Protein AF-A0A960PJG0-F1 (afdb_monomer_lite)

pLDDT: mean 83.52, std 11.62, range [40.5, 97.5]

Structure (mmCIF, N/CA/C/O backbone):
data_AF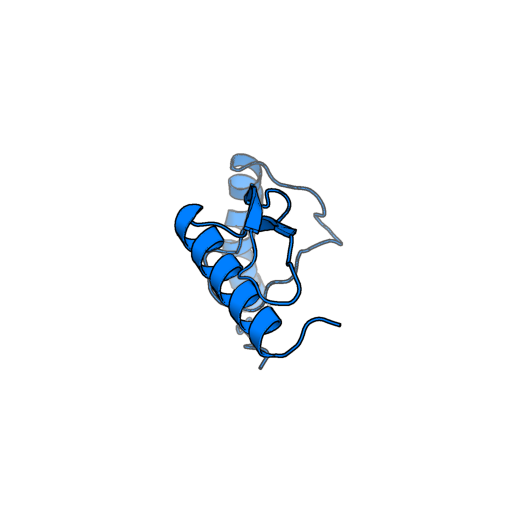-A0A960PJG0-F1
#
_entry.id   AF-A0A960PJG0-F1
#
loop_
_atom_site.group_PDB
_atom_site.id
_atom_site.type_symbol
_atom_site.label_atom_id
_atom_site.label_alt_id
_atom_site.label_comp_id
_atom_site.label_asym_id
_atom_site.label_entity_id
_atom_site.label_seq_id
_atom_site.pdbx_PDB_ins_code
_atom_site.Cartn_x
_atom_site.Cartn_y
_atom_site.Cartn_z
_atom_site.occupancy
_atom_site.B_iso_or_equiv
_atom_site.auth_seq_id
_atom_site.auth_comp_id
_atom_site.auth_asym_id
_atom_site.auth_atom_id
_atom_site.pdbx_PDB_model_num
ATOM 1 N N . MET A 1 1 ? 9.561 3.434 -28.097 1.00 65.19 1 MET A N 1
ATOM 2 C CA . MET A 1 1 ? 8.320 2.900 -27.489 1.00 65.19 1 MET A CA 1
ATOM 3 C C . MET A 1 1 ? 8.618 1.494 -26.990 1.00 65.19 1 MET A C 1
ATOM 5 O O . MET A 1 1 ? 9.201 0.730 -27.748 1.00 65.19 1 MET A O 1
ATOM 9 N N . ILE A 1 2 ? 8.304 1.165 -25.734 1.00 78.12 2 ILE A N 1
ATOM 10 C CA . ILE A 1 2 ? 8.573 -0.174 -25.183 1.00 78.12 2 ILE A CA 1
ATOM 11 C C . ILE A 1 2 ? 7.563 -1.158 -25.791 1.00 78.12 2 ILE A C 1
ATOM 13 O O . ILE A 1 2 ? 6.358 -0.986 -25.633 1.00 78.12 2 ILE A O 1
ATOM 17 N N . GLY A 1 3 ? 8.043 -2.177 -26.507 1.00 83.88 3 GLY A N 1
ATOM 18 C CA . GLY A 1 3 ? 7.189 -3.223 -27.076 1.00 83.88 3 GLY A CA 1
ATOM 19 C C . GLY A 1 3 ? 6.691 -4.229 -26.029 1.00 83.88 3 GLY A C 1
ATOM 20 O O . GLY A 1 3 ? 7.170 -4.274 -24.896 1.00 83.88 3 GLY A O 1
ATOM 21 N N . ALA A 1 4 ? 5.774 -5.118 -26.423 1.00 87.56 4 ALA A N 1
ATOM 22 C CA . ALA A 1 4 ? 5.152 -6.092 -25.516 1.00 87.56 4 ALA A CA 1
ATOM 23 C C . ALA A 1 4 ? 6.158 -6.995 -24.768 1.00 87.56 4 ALA A C 1
ATOM 25 O O . ALA A 1 4 ? 5.915 -7.400 -23.631 1.00 87.56 4 ALA A O 1
ATOM 26 N N . ARG A 1 5 ? 7.307 -7.310 -25.386 1.00 85.69 5 ARG A N 1
ATOM 27 C CA . ARG A 1 5 ? 8.394 -8.065 -24.738 1.00 85.69 5 ARG A CA 1
ATOM 28 C C . ARG A 1 5 ? 9.005 -7.291 -23.567 1.00 85.69 5 ARG A C 1
ATOM 30 O O . ARG A 1 5 ? 9.169 -7.876 -22.499 1.00 85.69 5 ARG A O 1
ATOM 37 N N . GLY A 1 6 ? 9.295 -6.004 -23.763 1.00 87.25 6 GLY A N 1
ATOM 38 C CA . GLY A 1 6 ? 9.846 -5.129 -22.727 1.00 87.25 6 GLY A CA 1
ATOM 39 C C . GLY A 1 6 ? 8.862 -4.928 -21.577 1.00 87.25 6 GLY A C 1
ATOM 40 O O . GLY A 1 6 ? 9.232 -5.114 -20.423 1.00 87.25 6 GLY A O 1
ATOM 41 N N . ALA A 1 7 ? 7.579 -4.703 -21.882 1.00 88.94 7 ALA A N 1
ATOM 42 C CA . ALA A 1 7 ? 6.531 -4.592 -20.863 1.00 88.94 7 ALA A CA 1
ATOM 43 C C . ALA A 1 7 ? 6.420 -5.859 -19.990 1.00 88.94 7 ALA A C 1
ATOM 45 O O . ALA A 1 7 ? 6.328 -5.777 -18.767 1.00 88.94 7 ALA A O 1
ATOM 46 N N . ARG A 1 8 ? 6.503 -7.054 -20.595 1.00 91.25 8 ARG A N 1
ATOM 47 C CA . ARG A 1 8 ? 6.519 -8.321 -19.841 1.00 91.25 8 ARG A CA 1
ATOM 48 C C . ARG A 1 8 ? 7.768 -8.488 -18.978 1.00 91.25 8 ARG A C 1
ATOM 50 O O . ARG A 1 8 ? 7.673 -9.080 -17.907 1.00 91.25 8 ARG A O 1
ATOM 57 N N . ALA A 1 9 ? 8.922 -8.024 -19.452 1.00 90.38 9 ALA A N 1
ATOM 58 C CA . ALA A 1 9 ? 10.161 -8.085 -18.687 1.00 90.38 9 ALA A CA 1
ATOM 59 C C . ALA A 1 9 ? 10.113 -7.150 -17.470 1.00 90.38 9 ALA A C 1
ATOM 61 O O . ALA A 1 9 ? 10.451 -7.591 -16.377 1.00 90.38 9 ALA A O 1
ATOM 62 N N . ILE A 1 10 ? 9.579 -5.933 -17.632 1.00 91.75 10 ILE A N 1
ATOM 63 C CA . ILE A 1 10 ? 9.302 -5.014 -16.516 1.00 91.75 10 ILE A CA 1
ATOM 64 C C . ILE A 1 10 ? 8.362 -5.673 -15.507 1.00 91.75 10 ILE A C 1
ATOM 66 O O . ILE A 1 10 ? 8.668 -5.721 -14.324 1.00 91.75 10 ILE A O 1
ATOM 70 N N . GLY A 1 11 ? 7.250 -6.258 -15.965 1.00 92.94 11 GLY A N 1
ATOM 71 C CA . GLY A 1 11 ? 6.302 -6.911 -15.060 1.00 92.94 11 GLY A CA 1
ATOM 72 C C . GLY A 1 11 ? 6.897 -8.083 -14.268 1.00 92.94 11 GLY A C 1
ATOM 73 O O . GLY A 1 11 ? 6.417 -8.376 -13.178 1.00 92.94 11 GLY A O 1
ATOM 74 N N . ARG A 1 12 ? 7.928 -8.767 -14.790 1.00 93.75 12 ARG A N 1
ATOM 75 C CA . ARG A 1 12 ? 8.677 -9.775 -14.020 1.00 93.75 12 ARG A CA 1
ATOM 76 C C . ARG A 1 12 ? 9.603 -9.128 -12.996 1.00 93.75 12 ARG A C 1
ATOM 78 O O . ARG A 1 12 ? 9.520 -9.512 -11.838 1.00 93.75 12 ARG A O 1
ATOM 85 N N . LEU A 1 13 ? 10.382 -8.121 -13.405 1.00 93.81 13 LEU A N 1
ATOM 86 C CA . LEU A 1 13 ? 11.257 -7.367 -12.502 1.00 93.81 13 LEU A CA 1
ATOM 87 C C . LEU A 1 13 ? 10.480 -6.828 -11.292 1.00 93.81 13 LEU A C 1
ATOM 89 O O . LEU A 1 13 ? 10.928 -6.993 -10.167 1.00 93.81 13 LEU A O 1
ATOM 93 N N . VAL A 1 14 ? 9.301 -6.237 -11.519 1.00 94.56 14 VAL A N 1
ATOM 94 C CA . VAL A 1 14 ? 8.447 -5.699 -10.447 1.00 94.56 14 VAL A CA 1
ATOM 95 C C . VAL A 1 14 ? 8.046 -6.788 -9.451 1.00 94.56 14 VAL A C 1
ATOM 97 O O . VAL A 1 14 ? 8.224 -6.614 -8.251 1.00 94.56 14 VAL A O 1
ATOM 100 N N . ARG A 1 15 ? 7.566 -7.941 -9.935 1.00 95.62 15 ARG A N 1
ATOM 101 C CA . ARG A 1 15 ? 7.160 -9.048 -9.053 1.00 95.62 15 ARG A CA 1
ATOM 102 C C . ARG A 1 15 ? 8.328 -9.621 -8.257 1.00 95.62 15 ARG A C 1
ATOM 104 O O . ARG A 1 15 ? 8.163 -9.929 -7.084 1.00 95.62 15 ARG A O 1
ATOM 111 N N . GLU A 1 16 ? 9.486 -9.780 -8.889 1.00 95.62 16 GLU A N 1
ATOM 112 C CA . GLU A 1 16 ? 10.693 -10.273 -8.218 1.00 95.62 16 GLU A CA 1
ATOM 113 C C . GLU A 1 16 ? 11.173 -9.280 -7.150 1.00 95.62 16 GLU A C 1
ATOM 115 O O . GLU A 1 16 ? 11.495 -9.680 -6.035 1.00 95.62 16 GLU A O 1
ATOM 120 N N . ALA A 1 17 ? 11.145 -7.980 -7.451 1.00 96.25 17 ALA A N 1
ATOM 121 C CA . ALA A 1 17 ? 11.484 -6.920 -6.508 1.00 96.25 17 ALA A CA 1
ATOM 122 C C . ALA A 1 17 ? 10.565 -6.910 -5.273 1.00 96.25 17 ALA A C 1
ATOM 124 O O . ALA A 1 17 ? 11.058 -6.881 -4.145 1.00 96.25 17 ALA A O 1
ATOM 125 N N . GLU A 1 18 ? 9.246 -6.988 -5.467 1.00 96.25 18 GLU A N 1
ATOM 126 C CA . GLU A 1 18 ? 8.282 -7.059 -4.358 1.00 96.25 18 GLU A CA 1
ATOM 127 C C . GLU A 1 18 ? 8.436 -8.346 -3.537 1.00 96.25 18 GLU A C 1
ATOM 129 O O . GLU A 1 18 ? 8.316 -8.310 -2.315 1.00 96.25 18 GLU A O 1
ATOM 134 N N . GLN A 1 19 ? 8.769 -9.476 -4.173 1.00 96.94 19 GLN A N 1
ATOM 135 C CA . GLN A 1 19 ? 9.069 -10.727 -3.468 1.00 96.94 19 GLN A CA 1
ATOM 136 C C . GLN A 1 19 ? 10.332 -10.628 -2.606 1.00 96.94 19 GLN A C 1
ATOM 138 O O . GLN A 1 19 ? 10.346 -11.156 -1.497 1.00 96.94 19 GLN A O 1
ATOM 143 N N . ILE A 1 20 ? 11.378 -9.952 -3.092 1.00 95.75 20 ILE A N 1
ATOM 144 C CA . ILE A 1 20 ? 12.623 -9.741 -2.339 1.00 95.75 20 ILE A CA 1
ATOM 145 C C . ILE A 1 20 ? 12.380 -8.838 -1.128 1.00 95.75 20 ILE A C 1
ATOM 147 O O . ILE A 1 20 ? 12.894 -9.116 -0.046 1.00 95.75 20 ILE A O 1
ATOM 151 N N . LEU A 1 21 ? 11.612 -7.759 -1.301 1.00 95.62 21 LEU A N 1
ATOM 152 C CA . LEU A 1 21 ? 11.331 -6.816 -0.217 1.00 95.62 21 LEU A CA 1
ATOM 153 C C . LEU A 1 21 ? 10.244 -7.304 0.748 1.00 95.62 21 LEU A C 1
ATOM 155 O O . LEU A 1 21 ? 10.196 -6.838 1.883 1.00 95.62 21 LEU A O 1
ATOM 159 N N . GLY A 1 22 ? 9.354 -8.196 0.305 1.00 95.00 22 GLY A N 1
ATOM 160 C CA . GLY A 1 22 ? 8.152 -8.567 1.054 1.00 95.00 22 GLY A CA 1
ATOM 161 C C . GLY A 1 22 ? 7.161 -7.407 1.224 1.00 95.00 22 GLY A C 1
ATOM 162 O O . GLY A 1 22 ? 6.335 -7.443 2.132 1.00 95.00 22 GLY A O 1
ATOM 163 N N . ALA A 1 23 ? 7.263 -6.367 0.390 1.00 93.06 23 ALA A N 1
ATOM 164 C CA . ALA A 1 23 ? 6.483 -5.135 0.471 1.00 93.06 23 ALA A CA 1
ATOM 165 C C . ALA A 1 23 ? 6.377 -4.462 -0.913 1.00 93.06 23 ALA A C 1
ATOM 167 O O . ALA A 1 23 ? 7.213 -4.736 -1.782 1.00 93.06 23 ALA A O 1
ATOM 168 N N . PRO A 1 24 ? 5.403 -3.552 -1.120 1.00 94.94 24 PRO A N 1
ATOM 169 C CA . PRO A 1 24 ? 5.339 -2.723 -2.321 1.00 94.94 24 PRO A CA 1
ATOM 170 C C . PRO A 1 24 ? 6.647 -1.963 -2.564 1.00 94.94 24 PRO A C 1
ATOM 172 O O . PRO A 1 24 ? 7.223 -1.374 -1.642 1.00 94.94 24 PRO A O 1
ATOM 175 N N . ALA A 1 25 ? 7.111 -1.976 -3.813 1.00 96.31 25 ALA A N 1
ATOM 176 C CA . ALA A 1 25 ? 8.448 -1.524 -4.184 1.00 96.31 25 ALA A CA 1
ATOM 177 C C . ALA A 1 25 ? 8.424 -0.295 -5.103 1.00 96.31 25 ALA A C 1
ATOM 179 O O . ALA A 1 25 ? 7.668 -0.239 -6.071 1.00 96.31 25 ALA A O 1
ATOM 180 N N . ASP A 1 26 ? 9.314 0.659 -4.835 1.00 97.19 26 ASP A N 1
ATOM 181 C CA . ASP A 1 26 ? 9.697 1.722 -5.763 1.00 97.19 26 ASP A CA 1
ATOM 182 C C . ASP A 1 26 ? 11.002 1.315 -6.464 1.00 97.19 26 ASP A C 1
ATOM 184 O O . ASP A 1 26 ? 11.991 0.947 -5.814 1.00 97.19 26 ASP A O 1
ATOM 188 N N . ILE A 1 27 ? 10.970 1.307 -7.797 1.00 97.25 27 ILE A N 1
ATOM 189 C CA . ILE A 1 27 ? 11.944 0.626 -8.654 1.00 97.25 27 ILE A CA 1
ATOM 190 C C . ILE A 1 27 ? 12.415 1.591 -9.736 1.00 97.25 27 ILE A C 1
ATOM 192 O O . ILE A 1 27 ? 11.637 2.006 -10.597 1.00 97.25 27 ILE A O 1
ATOM 196 N N . GLU A 1 28 ? 13.716 1.859 -9.760 1.00 97.00 28 GLU A N 1
ATOM 197 C CA . GLU A 1 28 ? 14.362 2.561 -10.867 1.00 97.00 28 GLU A CA 1
ATOM 198 C C . GLU A 1 28 ? 15.106 1.548 -11.734 1.00 97.00 28 GLU A C 1
ATOM 200 O O . GLU A 1 28 ? 15.881 0.726 -11.235 1.00 97.00 28 GLU A O 1
ATOM 205 N N . PHE A 1 29 ? 14.877 1.590 -13.043 1.00 94.31 29 PHE A N 1
ATOM 206 C CA . PHE A 1 29 ? 15.496 0.676 -13.995 1.00 94.31 29 PHE A CA 1
ATOM 207 C C . PHE A 1 29 ? 15.750 1.367 -15.334 1.00 94.31 29 PHE A C 1
ATOM 209 O O . PHE A 1 29 ? 15.106 2.358 -15.681 1.00 94.31 29 PHE A O 1
ATOM 216 N N . VAL A 1 30 ? 16.662 0.800 -16.118 1.00 91.69 30 VAL A N 1
ATOM 217 C CA . VAL A 1 30 ? 16.916 1.204 -17.506 1.00 91.69 30 VAL A CA 1
ATOM 218 C C . VAL A 1 30 ? 16.637 0.039 -18.452 1.00 91.69 30 VAL A C 1
ATOM 220 O O . VAL A 1 30 ? 16.836 -1.123 -18.099 1.00 91.69 30 VAL A O 1
ATOM 223 N N . ILE A 1 31 ? 16.151 0.346 -19.655 1.00 86.69 31 ILE A N 1
ATOM 224 C CA . ILE A 1 31 ? 15.917 -0.634 -20.720 1.00 86.69 31 ILE A CA 1
ATOM 225 C C . ILE A 1 31 ? 16.675 -0.189 -21.961 1.00 86.69 31 ILE A C 1
ATOM 227 O O . ILE A 1 31 ? 16.425 0.898 -22.478 1.00 86.69 31 ILE A O 1
ATOM 231 N N . ASP A 1 32 ? 17.539 -1.068 -22.458 1.00 80.69 32 ASP A N 1
ATOM 232 C CA . ASP A 1 32 ? 18.056 -0.994 -23.821 1.00 80.69 32 ASP A CA 1
ATOM 233 C C . ASP A 1 32 ? 17.128 -1.787 -24.759 1.00 80.69 32 ASP A C 1
ATOM 235 O O . ASP A 1 32 ? 16.522 -2.779 -24.343 1.00 80.69 32 ASP A O 1
ATOM 239 N N . ALA A 1 33 ? 16.976 -1.345 -26.007 1.00 67.81 33 ALA A N 1
ATOM 240 C CA . ALA A 1 33 ? 15.929 -1.755 -26.947 1.00 67.81 33 ALA A CA 1
ATOM 241 C C . ALA A 1 33 ? 15.820 -3.280 -27.167 1.00 67.81 33 ALA A C 1
ATOM 243 O O . ALA A 1 33 ? 14.746 -3.769 -27.529 1.00 67.81 33 ALA A O 1
ATOM 244 N N . GLU A 1 34 ? 16.890 -4.033 -26.902 1.00 69.44 34 GLU A N 1
ATOM 245 C CA . GLU A 1 34 ? 16.950 -5.490 -27.063 1.00 69.44 34 GLU A CA 1
ATOM 246 C C . GLU A 1 34 ? 17.195 -6.270 -25.757 1.00 69.44 34 GLU A C 1
ATOM 248 O O . GLU A 1 34 ? 17.107 -7.503 -25.746 1.00 69.44 34 GLU A O 1
ATOM 253 N N . ALA A 1 35 ? 17.458 -5.579 -24.646 1.00 70.50 35 ALA A N 1
ATOM 254 C CA . ALA A 1 35 ? 17.904 -6.191 -23.399 1.00 70.50 35 ALA A CA 1
ATOM 255 C C . ALA A 1 35 ? 16.778 -6.368 -22.367 1.00 70.50 35 ALA A C 1
ATOM 257 O O . ALA A 1 35 ? 15.686 -5.797 -22.453 1.00 70.50 35 ALA A O 1
ATOM 258 N N . ALA A 1 36 ? 17.054 -7.200 -21.361 1.00 79.50 36 ALA A N 1
ATOM 259 C CA . ALA A 1 36 ? 16.257 -7.224 -20.143 1.00 79.50 36 ALA A CA 1
ATOM 260 C C . ALA A 1 36 ? 16.462 -5.910 -19.357 1.00 79.50 36 ALA A C 1
ATOM 262 O O . ALA A 1 36 ? 17.526 -5.303 -19.476 1.00 79.50 36 ALA A O 1
ATOM 263 N N . PRO A 1 37 ? 15.475 -5.466 -18.559 1.00 89.06 37 PRO A N 1
ATOM 264 C CA . PRO A 1 37 ? 15.641 -4.303 -17.698 1.00 89.06 37 PRO A CA 1
ATOM 265 C C . PRO A 1 37 ? 16.803 -4.498 -16.721 1.00 89.06 37 PRO A C 1
ATOM 267 O O . PRO A 1 37 ? 16.889 -5.539 -16.066 1.00 89.06 37 PRO A O 1
ATOM 270 N N . THR A 1 38 ? 17.650 -3.483 -16.591 1.00 89.94 38 THR A N 1
ATOM 271 C CA . THR A 1 38 ? 18.704 -3.437 -15.573 1.00 89.94 38 THR A CA 1
ATOM 272 C C . THR A 1 38 ? 18.213 -2.607 -14.397 1.00 89.94 38 THR A C 1
ATOM 274 O O . THR A 1 38 ? 17.853 -1.440 -14.570 1.00 89.94 38 THR A O 1
ATOM 277 N N . LEU A 1 39 ? 18.193 -3.210 -13.208 1.00 92.94 39 LEU A N 1
ATOM 278 C CA . LEU A 1 39 ? 17.826 -2.548 -11.958 1.00 92.94 39 LEU A CA 1
ATOM 279 C C . LEU A 1 39 ? 18.908 -1.539 -11.551 1.00 92.94 39 LEU A C 1
ATOM 281 O O . LEU A 1 39 ? 20.089 -1.880 -11.518 1.00 92.94 39 LEU A O 1
ATOM 285 N N . LEU A 1 40 ? 18.495 -0.318 -11.223 1.00 95.75 40 LEU A N 1
ATOM 286 C CA . LEU A 1 40 ? 19.369 0.753 -10.738 1.00 95.75 40 LEU A CA 1
ATOM 287 C C . LEU A 1 40 ? 19.148 1.013 -9.247 1.00 95.75 40 LEU A C 1
ATOM 289 O O . LEU A 1 40 ? 20.109 1.174 -8.501 1.00 95.75 40 LEU A O 1
ATOM 293 N N . GLN A 1 41 ? 17.886 1.013 -8.813 1.00 97.50 41 GLN A N 1
ATOM 294 C CA . GLN A 1 41 ? 17.510 1.218 -7.418 1.00 97.50 41 GLN A CA 1
ATOM 295 C C . GLN A 1 41 ? 16.278 0.392 -7.065 1.00 97.50 41 GLN A C 1
ATOM 297 O O . GLN A 1 41 ? 15.358 0.247 -7.870 1.00 97.50 41 GLN A O 1
ATOM 302 N N . LEU A 1 42 ? 16.260 -0.098 -5.828 1.00 97.31 42 LEU A N 1
ATOM 303 C CA . LEU A 1 42 ? 15.133 -0.791 -5.225 1.00 97.31 42 LEU A CA 1
ATOM 304 C C . LEU A 1 42 ? 14.952 -0.295 -3.790 1.00 97.31 42 LEU A C 1
ATOM 306 O O . LEU A 1 42 ? 15.888 -0.373 -2.992 1.00 97.31 42 LEU A O 1
ATOM 310 N N . ARG A 1 43 ? 13.758 0.202 -3.456 1.00 97.31 43 ARG A N 1
ATOM 311 C CA . ARG A 1 43 ? 13.404 0.622 -2.091 1.00 97.31 43 ARG A CA 1
ATOM 312 C C . ARG A 1 43 ? 11.940 0.295 -1.770 1.00 97.31 43 ARG A C 1
ATOM 314 O O . ARG A 1 43 ? 11.116 0.302 -2.682 1.00 97.31 43 ARG A O 1
ATOM 321 N N . PRO A 1 44 ? 11.589 0.025 -0.502 1.00 96.56 44 PRO A N 1
ATOM 322 C CA . PRO A 1 44 ? 10.192 -0.133 -0.113 1.00 96.56 44 PRO A CA 1
ATOM 323 C C . PRO A 1 44 ? 9.448 1.206 -0.205 1.00 96.56 44 PRO A C 1
ATOM 325 O O . PRO A 1 44 ? 10.003 2.258 0.128 1.00 96.56 44 PRO A O 1
ATOM 328 N N . ILE A 1 45 ? 8.181 1.169 -0.615 1.00 95.62 45 ILE A N 1
ATOM 329 C CA . ILE A 1 45 ? 7.294 2.334 -0.543 1.00 95.62 45 ILE A CA 1
ATOM 330 C C . ILE A 1 45 ? 6.806 2.475 0.901 1.00 95.62 45 ILE A C 1
ATOM 332 O O . ILE A 1 45 ? 6.091 1.617 1.406 1.00 95.62 45 ILE A O 1
ATOM 336 N N . THR A 1 46 ? 7.162 3.576 1.562 1.00 93.25 46 THR A N 1
ATOM 337 C CA . THR A 1 46 ? 6.823 3.834 2.977 1.00 93.25 46 THR A CA 1
ATOM 338 C C . THR A 1 46 ? 5.645 4.788 3.173 1.00 93.25 46 THR A C 1
ATOM 340 O O . THR A 1 46 ? 5.263 5.075 4.301 1.00 93.25 46 THR A O 1
ATOM 343 N N . SER A 1 47 ? 5.079 5.310 2.085 1.00 92.19 47 SER A N 1
ATOM 344 C CA . SER A 1 47 ? 3.981 6.282 2.104 1.00 92.19 47 SER A CA 1
ATOM 345 C C . SER A 1 47 ? 2.593 5.657 1.945 1.00 92.19 47 SER A C 1
ATOM 347 O O . SER A 1 47 ? 1.598 6.382 1.945 1.00 92.19 47 SER A O 1
ATOM 349 N N . LEU A 1 48 ? 2.510 4.335 1.778 1.00 89.00 48 LEU A N 1
ATOM 350 C CA . LEU A 1 48 ? 1.235 3.627 1.728 1.00 89.00 48 LEU A CA 1
ATOM 351 C C . LEU A 1 48 ? 0.650 3.521 3.137 1.00 89.00 48 LEU A C 1
ATOM 353 O O . LEU A 1 48 ? 1.376 3.284 4.098 1.00 89.00 48 LEU A O 1
ATOM 357 N N . ALA A 1 49 ? -0.664 3.704 3.245 1.00 82.62 49 ALA A N 1
ATOM 358 C CA . ALA A 1 49 ? -1.377 3.424 4.482 1.00 82.62 49 ALA A CA 1
ATOM 359 C C . ALA A 1 49 ? -1.408 1.912 4.732 1.00 82.62 49 ALA A C 1
ATOM 361 O O . ALA A 1 49 ? -1.532 1.130 3.784 1.00 82.62 49 ALA A O 1
ATOM 362 N N . ASP A 1 50 ? -1.349 1.521 6.003 1.00 82.62 50 ASP A N 1
ATOM 363 C CA . ASP A 1 50 ? -1.554 0.131 6.389 1.00 82.62 50 ASP A CA 1
ATOM 364 C C . ASP A 1 50 ? -2.951 -0.329 5.965 1.00 82.62 50 ASP A C 1
ATOM 366 O O . ASP A 1 50 ? -3.945 0.397 6.092 1.00 82.62 50 ASP A O 1
ATOM 370 N N . LEU A 1 51 ? -3.021 -1.552 5.444 1.00 80.81 51 LEU A N 1
ATOM 371 C CA . LEU A 1 51 ? -4.297 -2.173 5.131 1.00 80.81 51 LEU A CA 1
ATOM 372 C C . LEU A 1 51 ? -4.992 -2.584 6.436 1.00 80.81 51 LEU A C 1
ATOM 374 O O . LEU A 1 51 ? -4.335 -3.111 7.336 1.00 80.81 51 LEU A O 1
ATOM 378 N N . PRO A 1 52 ? -6.316 -2.398 6.546 1.00 80.44 52 PRO A N 1
ATOM 379 C CA . PRO A 1 52 ? -7.082 -2.953 7.653 1.00 80.44 52 PRO A CA 1
ATOM 380 C C . PRO A 1 52 ? -6.933 -4.477 7.707 1.00 80.44 52 PRO A C 1
ATOM 382 O O . PRO A 1 52 ? -6.905 -5.138 6.670 1.00 80.44 52 PRO A O 1
ATOM 385 N N . GLU A 1 53 ? -6.882 -5.044 8.914 1.00 80.19 53 GLU A N 1
ATOM 386 C CA . GLU A 1 53 ? -6.721 -6.496 9.112 1.00 80.19 53 GLU A CA 1
ATOM 387 C C . GLU A 1 53 ? -7.888 -7.312 8.536 1.00 80.19 53 GLU A C 1
ATOM 389 O O . GLU A 1 53 ? -7.737 -8.488 8.202 1.00 80.19 53 GLU A O 1
ATOM 394 N N . LEU A 1 54 ? -9.064 -6.692 8.428 1.00 78.75 54 LEU A N 1
ATOM 395 C CA . LEU A 1 54 ? -10.284 -7.340 7.977 1.00 78.75 54 LEU A CA 1
ATOM 396 C C . LEU A 1 54 ? -10.553 -7.039 6.490 1.00 78.75 54 LEU A C 1
ATOM 398 O O . LEU A 1 54 ? -10.453 -5.888 6.054 1.00 78.75 54 LEU A O 1
ATOM 402 N N . PRO A 1 55 ? -10.934 -8.053 5.692 1.00 78.88 55 PRO A N 1
ATOM 403 C CA . PRO A 1 55 ? -11.299 -7.845 4.298 1.00 78.88 55 PRO A CA 1
ATOM 404 C C . PRO A 1 55 ? -12.586 -7.020 4.195 1.00 78.88 55 PRO A C 1
ATOM 406 O O . PRO A 1 55 ? -13.513 -7.194 4.984 1.00 78.88 55 PRO A O 1
ATOM 409 N N . GLY A 1 56 ? -12.657 -6.139 3.198 1.00 82.06 56 GLY A N 1
ATOM 410 C CA . GLY A 1 56 ? -13.846 -5.333 2.940 1.00 82.06 56 GLY A CA 1
ATOM 411 C C . GLY A 1 56 ? -13.541 -4.038 2.202 1.00 82.06 56 GLY A C 1
ATOM 412 O O . GLY A 1 56 ? -12.412 -3.784 1.777 1.00 82.06 56 GLY A O 1
ATOM 413 N N . SER A 1 57 ? -14.574 -3.213 2.057 1.00 81.00 57 SER A N 1
ATOM 414 C CA . SER A 1 57 ? -14.442 -1.834 1.600 1.00 81.00 57 SER A CA 1
ATOM 415 C C . SER A 1 57 ? -14.308 -0.921 2.807 1.00 81.00 57 SER A C 1
ATOM 417 O O . SER A 1 57 ? -15.146 -0.938 3.705 1.00 81.00 57 SER A O 1
ATOM 419 N N . TRP A 1 58 ? -13.259 -0.108 2.803 1.00 80.56 58 TRP A N 1
ATOM 420 C CA . TRP A 1 58 ? -12.941 0.791 3.900 1.00 80.56 58 TRP A CA 1
ATOM 421 C C . TRP A 1 58 ? -12.977 2.229 3.414 1.00 80.56 58 TRP A C 1
ATOM 423 O O . TRP A 1 58 ? -12.503 2.540 2.321 1.00 80.56 58 TRP A O 1
ATOM 433 N N . VAL A 1 59 ? -13.532 3.105 4.243 1.00 80.31 59 VAL A N 1
ATOM 434 C CA . VAL A 1 59 ? -13.535 4.547 4.017 1.00 80.31 59 VAL A CA 1
ATOM 435 C C . VAL A 1 59 ? -12.797 5.187 5.178 1.00 80.31 59 VAL A C 1
ATOM 437 O O . VAL A 1 59 ? -13.052 4.869 6.337 1.00 80.31 59 VAL A O 1
ATOM 440 N N . LEU A 1 60 ? -11.858 6.074 4.860 1.00 78.00 60 LEU A N 1
ATOM 441 C CA . LEU A 1 60 ? -11.204 6.891 5.869 1.00 78.00 60 LEU A CA 1
ATOM 442 C C . LEU A 1 60 ? -12.194 7.958 6.348 1.00 78.00 60 LEU A C 1
ATOM 444 O O . LEU A 1 60 ? -12.597 8.808 5.555 1.00 78.00 60 LEU A O 1
ATOM 448 N N . GLU A 1 61 ? -12.549 7.926 7.630 1.00 76.38 61 GLU A N 1
ATOM 449 C CA . GLU A 1 61 ? -13.308 8.998 8.277 1.00 76.38 61 GLU A CA 1
ATOM 450 C C . GLU A 1 61 ? -12.469 10.284 8.274 1.00 76.38 61 GLU A C 1
ATOM 452 O O . GLU A 1 61 ? -11.360 10.316 8.809 1.00 76.38 61 GLU A O 1
ATOM 457 N N . ARG A 1 62 ? -12.975 11.341 7.633 1.00 77.69 62 ARG A N 1
ATOM 458 C CA . ARG A 1 62 ? -12.272 12.629 7.492 1.00 77.69 62 ARG A CA 1
ATOM 459 C C . ARG A 1 62 ? -13.021 13.803 8.108 1.00 77.69 62 ARG A 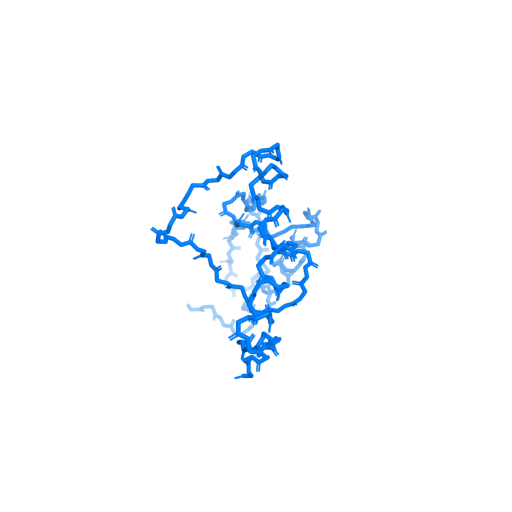C 1
ATOM 461 O O . ARG A 1 62 ? -12.415 14.860 8.267 1.00 77.69 62 ARG A O 1
ATOM 468 N N . ASP A 1 63 ? -14.291 13.634 8.451 1.00 76.56 63 ASP A N 1
ATOM 469 C CA . ASP A 1 63 ? -15.162 14.752 8.806 1.00 76.56 63 ASP A CA 1
ATOM 470 C C . ASP A 1 63 ? -15.108 15.038 10.308 1.00 76.56 63 ASP A C 1
ATOM 472 O O . ASP A 1 63 ? -15.105 16.196 10.725 1.00 76.56 63 ASP A O 1
ATOM 476 N N . HIS A 1 64 ? -14.997 13.991 11.128 1.00 75.69 64 HIS A N 1
ATOM 477 C CA . HIS A 1 64 ? -15.045 14.115 12.586 1.00 75.69 64 HIS A CA 1
ATOM 478 C C . HIS A 1 64 ? -13.688 13.877 13.249 1.00 75.69 64 HIS A C 1
ATOM 480 O O . HIS A 1 64 ? -13.344 14.569 14.204 1.00 75.69 64 HIS A O 1
ATOM 486 N N . MET A 1 65 ? -12.901 12.923 12.740 1.00 72.56 65 MET A N 1
ATOM 487 C CA . MET A 1 65 ? -11.607 12.532 13.312 1.00 72.56 65 MET A CA 1
ATOM 488 C C . MET A 1 65 ? -10.562 12.325 12.206 1.00 72.56 65 MET A C 1
ATOM 490 O O . MET A 1 65 ? -10.204 11.203 11.871 1.00 72.56 65 MET A O 1
ATOM 494 N N . ALA A 1 66 ? -10.055 13.423 11.642 1.00 70.56 66 ALA A N 1
ATOM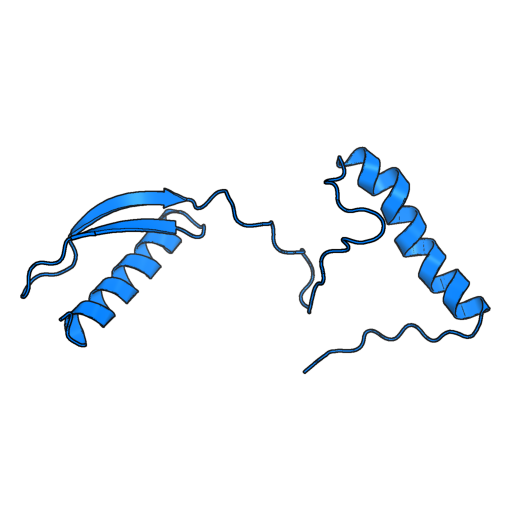 495 C CA . ALA A 1 66 ? -9.142 13.394 10.492 1.00 70.56 66 ALA A CA 1
ATOM 496 C C . ALA A 1 66 ? -7.668 13.062 10.824 1.00 70.56 66 ALA A C 1
ATOM 498 O O . ALA A 1 66 ? -6.832 13.009 9.921 1.00 70.56 66 ALA A O 1
ATOM 499 N N . GLY A 1 67 ? -7.317 12.906 12.105 1.00 80.31 67 GLY A N 1
ATOM 500 C CA . GLY A 1 67 ? -5.935 12.731 12.565 1.00 80.31 67 GLY A CA 1
ATOM 501 C C . GLY A 1 67 ? -5.600 11.292 12.976 1.00 80.31 67 GLY A C 1
ATOM 502 O O . GLY A 1 67 ? -6.492 10.549 13.387 1.00 80.31 67 GLY A O 1
ATOM 503 N N . PRO A 1 68 ? -4.316 10.889 12.921 1.00 82.31 68 PRO A N 1
ATOM 504 C CA . PRO A 1 68 ? -3.898 9.583 13.413 1.00 82.31 68 PRO A CA 1
ATOM 505 C C . PRO A 1 68 ? -4.115 9.481 14.927 1.00 82.31 68 PRO A C 1
ATOM 507 O O . PRO A 1 68 ? -3.767 10.389 15.685 1.00 82.31 68 PRO A O 1
ATOM 510 N N . PHE A 1 69 ? -4.636 8.342 15.377 1.00 84.38 69 PHE A N 1
ATOM 511 C CA . PHE A 1 69 ? -4.680 8.011 16.797 1.00 84.38 69 PHE A CA 1
ATOM 512 C C . PHE A 1 69 ? -3.395 7.308 17.218 1.00 84.38 69 PHE A C 1
ATOM 514 O O . PHE A 1 69 ? -2.879 6.438 16.517 1.00 84.38 69 PHE A O 1
ATOM 521 N N . SER A 1 70 ? -2.913 7.623 18.420 1.00 88.56 70 SER A N 1
ATOM 522 C CA . SER A 1 70 ? -1.993 6.712 19.098 1.00 88.56 70 SER A CA 1
ATOM 523 C C . SER A 1 70 ? -2.718 5.403 19.420 1.00 88.56 70 SER A C 1
ATOM 525 O O . SER A 1 70 ? -3.940 5.390 19.575 1.00 88.56 70 SER A O 1
ATOM 527 N N . ARG A 1 71 ? -1.972 4.307 19.601 1.00 85.62 71 ARG A N 1
ATOM 528 C CA . ARG A 1 71 ? -2.560 3.018 20.006 1.00 85.62 71 ARG A CA 1
ATOM 529 C C . ARG A 1 71 ? -3.438 3.152 21.255 1.00 85.62 71 ARG A C 1
ATOM 531 O O . ARG A 1 71 ? -4.543 2.632 21.283 1.00 85.62 71 ARG A O 1
ATOM 538 N N . LEU A 1 72 ? -2.972 3.904 22.256 1.00 90.19 72 LEU A N 1
ATOM 539 C CA . LEU A 1 72 ? -3.750 4.171 23.467 1.00 90.19 72 LEU A CA 1
ATOM 540 C C . LEU A 1 72 ? -5.012 4.994 23.169 1.00 90.19 72 LEU A C 1
ATOM 542 O O . LEU A 1 72 ? -6.078 4.678 23.684 1.00 90.19 72 LEU A O 1
ATOM 546 N N . GLY A 1 73 ? -4.907 6.031 22.333 1.00 88.00 73 GLY A N 1
ATOM 547 C CA . GLY A 1 73 ? -6.055 6.851 21.943 1.00 88.00 73 GLY A CA 1
ATOM 548 C C . GLY A 1 73 ? -7.128 6.041 21.214 1.00 88.00 73 GLY A C 1
ATOM 549 O O . GLY A 1 73 ? -8.309 6.191 21.515 1.00 88.00 73 GLY A O 1
ATOM 550 N N . ALA A 1 74 ? -6.719 5.138 20.319 1.00 84.81 74 ALA A N 1
ATOM 551 C CA . ALA A 1 74 ? -7.627 4.225 19.632 1.00 84.81 74 ALA A CA 1
ATOM 552 C C . ALA A 1 74 ? -8.341 3.287 20.622 1.00 84.81 74 ALA A C 1
ATOM 554 O O . ALA A 1 74 ? -9.565 3.184 20.579 1.00 84.81 74 ALA A O 1
ATOM 555 N N . THR A 1 75 ? -7.615 2.684 21.568 1.00 86.69 75 THR A N 1
ATOM 556 C CA . THR A 1 75 ? -8.208 1.811 22.596 1.00 86.69 75 THR A CA 1
ATOM 557 C C . THR A 1 75 ? -9.176 2.553 23.518 1.00 86.69 75 THR A C 1
ATOM 559 O O . THR A 1 75 ? -10.212 2.011 23.883 1.00 86.69 75 THR A O 1
ATOM 562 N N . LEU A 1 76 ? -8.886 3.800 23.896 1.00 87.44 76 LEU A N 1
ATOM 563 C CA . LEU A 1 76 ? -9.762 4.553 24.800 1.00 87.44 76 LEU A CA 1
ATOM 564 C C . LEU A 1 76 ? -11.009 5.117 24.110 1.00 87.44 76 LEU A C 1
ATOM 566 O O . LEU A 1 76 ? -12.045 5.247 24.756 1.00 87.44 76 LEU A O 1
ATOM 570 N N . MET A 1 77 ? -10.912 5.474 22.827 1.00 84.25 77 MET A N 1
ATOM 571 C CA . MET A 1 77 ? -11.984 6.175 22.112 1.00 84.25 77 MET A CA 1
ATOM 572 C C . MET A 1 77 ? -12.762 5.253 21.173 1.00 84.25 77 MET A C 1
ATOM 574 O O . MET A 1 77 ? -13.989 5.227 21.218 1.00 84.25 77 MET A O 1
ATOM 578 N N . LEU A 1 78 ? -12.059 4.492 20.331 1.00 81.62 78 LEU A N 1
ATOM 579 C CA . LEU A 1 78 ? -12.667 3.737 19.234 1.00 81.62 78 LEU A CA 1
ATOM 580 C C . LEU A 1 78 ? -13.184 2.370 19.685 1.00 81.62 78 LEU A C 1
ATOM 582 O O . LEU A 1 78 ? -14.251 1.964 19.242 1.00 81.62 78 LEU A O 1
ATOM 586 N N . GLU A 1 79 ? -12.486 1.656 20.576 1.00 81.25 79 GLU A N 1
ATOM 587 C CA . GLU A 1 79 ? -12.960 0.338 21.039 1.00 81.25 79 GLU A CA 1
ATOM 588 C C . GLU A 1 79 ? -14.305 0.414 21.787 1.00 81.25 79 GLU A C 1
ATOM 590 O O . GLU A 1 79 ? -15.217 -0.342 21.433 1.00 81.25 79 GLU A O 1
ATOM 595 N N . PRO A 1 80 ? -14.511 1.332 22.759 1.00 83.44 80 PRO A N 1
ATOM 596 C CA . PRO A 1 80 ? -15.812 1.480 23.402 1.00 83.44 80 PRO A CA 1
ATOM 597 C C . PRO A 1 80 ? -16.881 1.933 22.410 1.00 83.44 80 PRO A C 1
ATOM 599 O O . PRO A 1 80 ? -17.998 1.423 22.450 1.00 83.44 80 PRO A O 1
ATOM 602 N N . GLN A 1 81 ? -16.535 2.843 21.492 1.00 80.06 81 GLN A N 1
ATOM 603 C CA . GLN A 1 81 ? -17.447 3.303 20.449 1.00 80.06 81 GLN A CA 1
ATOM 604 C C . GLN A 1 81 ? -17.916 2.135 19.577 1.00 80.06 81 GLN A C 1
ATOM 606 O O . GLN A 1 81 ? -19.116 1.925 19.448 1.00 80.06 81 GLN A O 1
ATOM 611 N N . ASN A 1 82 ? -16.990 1.328 19.058 1.00 79.50 82 ASN A N 1
ATOM 612 C CA . ASN A 1 82 ? -17.285 0.177 18.203 1.00 79.50 82 ASN A CA 1
ATOM 613 C C . ASN A 1 82 ? -18.086 -0.916 18.921 1.00 79.50 82 ASN A C 1
ATOM 615 O O . ASN A 1 82 ? -18.797 -1.671 18.264 1.00 79.50 82 ASN A O 1
ATOM 619 N N . ARG A 1 83 ? -17.991 -1.005 20.252 1.00 80.06 83 ARG A N 1
ATOM 620 C CA . ARG A 1 83 ? -18.793 -1.933 21.059 1.00 80.06 83 ARG A CA 1
ATOM 621 C C . ARG A 1 83 ? -20.199 -1.405 21.342 1.00 80.06 83 ARG A C 1
ATOM 623 O O . ARG A 1 83 ? -21.163 -2.145 21.200 1.00 80.06 83 ARG A O 1
ATOM 630 N N . VAL A 1 84 ? -20.310 -0.144 21.756 1.00 81.62 84 VAL A N 1
ATOM 631 C CA . VAL A 1 84 ? -21.566 0.439 22.253 1.00 81.62 84 VAL A CA 1
ATOM 632 C C . VAL A 1 84 ? -22.449 0.937 21.113 1.00 81.62 84 VAL A C 1
ATOM 634 O O . VAL A 1 84 ? -23.665 0.809 21.199 1.00 81.62 84 VAL A O 1
ATOM 637 N N . PHE A 1 85 ? -21.875 1.484 20.035 1.00 81.12 85 PHE A N 1
ATOM 638 C CA . PHE A 1 85 ? -22.668 2.001 18.914 1.00 81.12 85 PHE A CA 1
ATOM 639 C C . PHE A 1 85 ? -23.579 0.943 18.295 1.00 81.12 85 PHE A C 1
ATOM 641 O O . PHE A 1 85 ? -24.741 1.268 18.056 1.00 81.12 85 PHE A O 1
ATOM 648 N N . PRO A 1 86 ? -23.121 -0.301 18.050 1.00 80.38 86 PRO A N 1
ATOM 649 C CA . PRO A 1 86 ? -24.005 -1.316 17.509 1.00 80.38 86 PRO A CA 1
ATOM 650 C C . PRO A 1 86 ? -25.194 -1.643 18.406 1.00 80.38 86 PRO A C 1
ATOM 652 O O . PRO A 1 86 ? -26.314 -1.745 17.911 1.00 80.38 86 PRO A O 1
ATOM 655 N N . GLU A 1 87 ? -24.961 -1.755 19.713 1.00 80.81 87 GLU A N 1
ATOM 656 C CA . GLU A 1 87 ? -26.007 -2.013 20.707 1.00 80.81 87 GLU A CA 1
ATOM 657 C C . GLU A 1 87 ? -26.987 -0.830 20.789 1.00 80.81 87 GLU A C 1
ATOM 659 O O . GLU A 1 87 ? -28.193 -1.013 20.651 1.00 80.81 87 GLU A O 1
ATOM 664 N N . ALA A 1 88 ? -26.478 0.400 20.893 1.00 81.00 88 ALA A N 1
ATOM 665 C CA . ALA A 1 88 ? -27.300 1.607 20.965 1.00 81.00 88 ALA A CA 1
ATOM 666 C C . ALA A 1 88 ? -28.134 1.839 19.693 1.00 81.00 88 ALA A C 1
ATOM 668 O O . ALA A 1 88 ? -29.290 2.251 19.768 1.00 81.00 88 ALA A O 1
ATOM 669 N N . LEU A 1 89 ? -27.572 1.571 18.511 1.00 82.12 89 LEU A N 1
ATOM 670 C CA . LEU A 1 89 ? -28.309 1.664 17.250 1.00 82.12 89 LEU A CA 1
ATOM 671 C C . LEU A 1 89 ? -29.379 0.572 17.145 1.00 82.12 89 LEU A C 1
ATOM 673 O O . LEU A 1 89 ? -30.480 0.861 16.676 1.00 82.12 89 LEU A O 1
ATOM 677 N N . ALA A 1 90 ? -29.101 -0.638 17.640 1.00 81.75 90 ALA A N 1
ATOM 678 C CA . ALA A 1 90 ? -30.098 -1.700 17.722 1.00 81.75 90 ALA A CA 1
ATOM 679 C C . ALA A 1 90 ? -31.263 -1.327 18.658 1.00 81.75 90 ALA A C 1
ATOM 681 O O . ALA A 1 90 ? -32.419 -1.507 18.269 1.00 81.75 90 ALA A O 1
ATOM 682 N N . ASP A 1 91 ? -30.985 -0.735 19.823 1.00 84.88 91 ASP A N 1
ATOM 683 C CA . ASP A 1 91 ? -32.010 -0.239 20.756 1.00 84.88 91 ASP A CA 1
ATOM 684 C C . ASP A 1 91 ? -32.878 0.871 20.139 1.00 84.88 91 ASP A C 1
ATOM 686 O O . ASP A 1 91 ? -34.079 0.958 20.403 1.00 84.88 91 ASP A O 1
ATOM 690 N N . LEU A 1 92 ? -32.297 1.693 19.262 1.00 85.31 92 LEU A N 1
ATOM 691 C CA . LEU A 1 92 ? -33.013 2.711 18.485 1.00 85.31 92 LEU A CA 1
ATOM 692 C C . LEU A 1 92 ? -33.746 2.141 17.256 1.00 85.31 92 LEU A C 1
ATOM 694 O O . LEU A 1 92 ? -34.334 2.900 16.483 1.00 85.31 92 LEU A O 1
ATOM 698 N N . GLY A 1 93 ? -33.719 0.822 17.050 1.00 85.31 93 GLY A N 1
ATOM 699 C CA . GLY A 1 93 ? -34.351 0.155 15.913 1.00 85.31 93 GLY A CA 1
ATOM 700 C C . GLY A 1 93 ? -33.656 0.413 14.573 1.00 85.31 93 GLY A C 1
ATOM 701 O O . GLY A 1 93 ? -34.266 0.194 13.526 1.00 85.31 93 GLY A O 1
ATOM 702 N N . 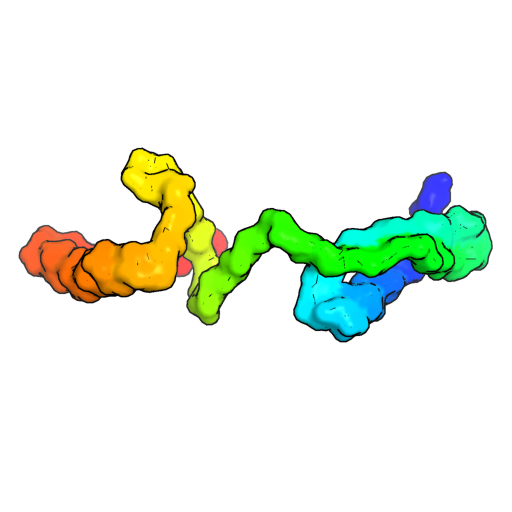VAL A 1 94 ? -32.402 0.875 14.583 1.00 78.94 94 VAL A N 1
ATOM 703 C CA . VAL A 1 94 ? -31.584 1.095 13.385 1.00 78.94 94 VAL A CA 1
ATOM 704 C C . VAL A 1 94 ? -30.799 -0.186 13.085 1.00 78.94 94 VAL A C 1
ATOM 706 O O . VAL A 1 94 ? -29.833 -0.498 13.785 1.00 78.94 94 VAL A O 1
ATOM 709 N N . PRO A 1 95 ? -31.174 -0.961 12.050 1.00 67.00 95 PRO A N 1
ATOM 710 C CA . PRO A 1 95 ? -30.478 -2.197 11.742 1.00 67.00 95 PRO A CA 1
ATOM 711 C C . PRO A 1 95 ? -29.103 -1.891 11.145 1.00 67.00 95 PRO A C 1
ATOM 713 O O . PRO A 1 95 ? -28.989 -1.460 9.998 1.00 67.00 95 PRO A O 1
ATOM 716 N N . LEU A 1 96 ? -28.043 -2.188 11.892 1.00 67.19 96 LEU A N 1
ATOM 717 C CA . LEU A 1 96 ? -26.708 -2.300 11.318 1.00 67.19 96 LEU A CA 1
ATOM 718 C C . LEU A 1 96 ? -26.584 -3.659 10.634 1.00 67.19 96 LEU A C 1
ATOM 720 O O . LEU A 1 96 ? -26.461 -4.700 11.277 1.00 67.19 96 LEU A O 1
ATOM 724 N N . ARG A 1 97 ? -26.618 -3.655 9.305 1.00 6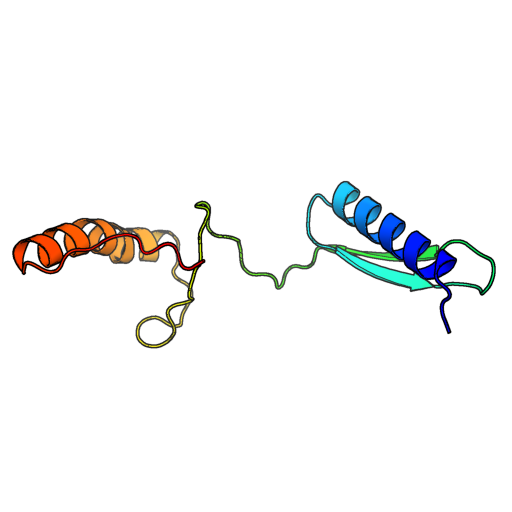0.84 97 ARG A N 1
ATOM 725 C CA . ARG A 1 97 ? -26.114 -4.769 8.501 1.00 60.84 97 ARG A CA 1
ATOM 726 C C . ARG A 1 97 ? -24.827 -4.315 7.838 1.00 60.84 97 ARG A C 1
ATOM 728 O O . ARG A 1 97 ? -24.793 -3.224 7.277 1.00 60.84 97 ARG A O 1
ATOM 735 N N . ALA A 1 98 ? -23.798 -5.157 7.869 1.00 58.75 98 ALA A N 1
ATOM 736 C CA . ALA A 1 98 ? -22.683 -5.005 6.948 1.00 58.75 98 ALA A CA 1
ATOM 737 C C . ALA A 1 98 ? -23.257 -5.073 5.525 1.00 58.75 98 ALA A C 1
ATOM 739 O O . ALA A 1 98 ? -23.834 -6.087 5.129 1.00 58.75 98 ALA A O 1
ATOM 740 N N . ILE A 1 99 ? -23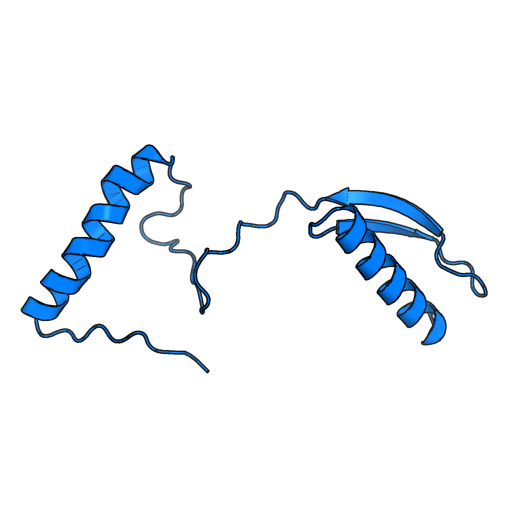.190 -3.962 4.796 1.00 52.31 99 ILE A N 1
ATOM 741 C CA . ILE A 1 99 ? -23.573 -3.922 3.389 1.00 52.31 99 ILE A CA 1
ATOM 742 C C . ILE A 1 99 ? -22.304 -4.232 2.609 1.00 52.31 99 ILE A C 1
ATOM 744 O O . ILE A 1 99 ? -21.388 -3.415 2.557 1.00 52.31 99 ILE A O 1
ATOM 748 N N . GLU A 1 100 ? -22.241 -5.420 2.014 1.00 46.00 100 GLU A N 1
ATOM 749 C CA . GLU A 1 100 ? -21.227 -5.710 1.007 1.00 46.00 100 GLU A CA 1
ATOM 750 C C . GLU A 1 100 ? -21.560 -4.897 -0.248 1.00 46.00 100 GLU A C 1
ATOM 752 O O . GLU A 1 100 ? -22.514 -5.201 -0.970 1.00 46.00 100 GLU A O 1
ATOM 757 N N . LEU A 1 101 ? -20.803 -3.828 -0.489 1.00 43.75 101 LEU A N 1
ATOM 758 C CA . LEU A 1 101 ? -20.848 -3.112 -1.759 1.00 43.75 101 LEU A CA 1
ATOM 759 C C . LEU A 1 101 ? -20.123 -3.979 -2.798 1.00 43.75 101 LEU A C 1
ATOM 761 O O . LEU A 1 101 ? -18.925 -4.228 -2.668 1.00 43.75 101 LEU A O 1
ATOM 765 N N . ARG A 1 102 ? -20.878 -4.495 -3.774 1.00 40.50 102 ARG A N 1
ATOM 766 C CA . ARG A 1 102 ? -20.357 -5.235 -4.933 1.00 40.50 102 ARG A CA 1
ATOM 767 C C . ARG A 1 102 ? -19.943 -4.294 -6.052 1.00 40.50 102 ARG A C 1
ATOM 769 O O . ARG A 1 102 ? -20.669 -3.296 -6.258 1.00 40.50 102 ARG A O 1
#

Radius of gyration: 22.29 Å; chains: 1; bounding box: 54×26×52 Å

Secondary structure (DSSP, 8-state):
---HHHHHHHHHHHHHHHHHHTS-EEEEEE--TTSPPEEEEEEE--SSPPPPSS-S------SS--SPPPHHHHHHHHHHHHHHHHHHHHHTT---------

Sequence (102 aa):
MIGARGARAIGRLVREAEQILGAPADIEFVIDAEAAPTLLQLRPITSLADLPELPGSWVLERDHMAGPFSRLGATLMLEPQNRVFPEALADLGVPLRAIELR

Foldseek 3Di:
DQDPVQVVLVVVVQVVLCVVVVAHWDWDWDDDNPDRIDTDDIDHDPPDDDDDPDDADDDDDCPPDNDDDDPVRCVVPVVVCVVVVCVVCVVVVNDDDDDHDD